Protein AF-A0A5C8IQG1-F1 (afdb_monomer)

pLDDT: mean 70.76, std 7.5, range [44.34, 79.81]

Structure (mmCIF, N/CA/C/O backbone):
data_AF-A0A5C8IQG1-F1
#
_entry.id   AF-A0A5C8IQG1-F1
#
loop_
_atom_site.group_PDB
_atom_site.id
_atom_site.type_symbol
_atom_site.label_atom_id
_atom_site.label_alt_id
_atom_site.label_comp_id
_atom_site.label_asym_id
_atom_site.label_entity_id
_atom_site.label_seq_id
_atom_site.pdbx_PDB_ins_code
_atom_site.Cartn_x
_atom_site.Cartn_y
_atom_site.Cartn_z
_atom_site.occupancy
_atom_site.B_iso_or_equiv
_atom_site.auth_seq_id
_atom_site.auth_comp_id
_atom_site.auth_asym_id
_atom_site.auth_atom_id
_atom_site.pdbx_PDB_model_num
ATOM 1 N N . MET A 1 1 ? 10.430 12.569 -9.525 1.00 53.44 1 MET A N 1
ATOM 2 C CA . MET A 1 1 ? 10.419 12.185 -8.094 1.00 53.44 1 MET A CA 1
ATOM 3 C C . MET A 1 1 ? 11.299 10.955 -7.948 1.00 53.44 1 MET A C 1
ATOM 5 O O . MET A 1 1 ? 11.153 10.052 -8.759 1.00 53.44 1 MET A O 1
ATOM 9 N N . ASN A 1 2 ? 12.250 10.951 -7.010 1.00 57.88 2 ASN A N 1
ATOM 10 C CA . ASN A 1 2 ? 13.178 9.829 -6.840 1.00 57.88 2 ASN A CA 1
ATOM 11 C C . ASN A 1 2 ? 12.405 8.589 -6.339 1.00 57.88 2 ASN A C 1
ATOM 13 O O . ASN A 1 2 ? 11.707 8.705 -5.327 1.00 57.88 2 ASN A O 1
ATOM 17 N N . PRO A 1 3 ? 12.503 7.428 -7.009 1.00 62.06 3 PRO A N 1
ATOM 18 C CA . PRO A 1 3 ? 11.669 6.254 -6.728 1.00 62.06 3 PRO A CA 1
ATOM 19 C C . PRO A 1 3 ? 11.881 5.692 -5.307 1.00 62.06 3 PRO A C 1
ATOM 21 O O . PRO A 1 3 ? 10.951 5.168 -4.704 1.00 62.06 3 PRO A O 1
ATOM 24 N N . VAL A 1 4 ? 13.047 5.941 -4.705 1.00 70.06 4 VAL A N 1
ATOM 25 C CA . VAL A 1 4 ? 13.378 5.583 -3.311 1.00 70.06 4 VAL A CA 1
ATOM 26 C C . VAL A 1 4 ? 12.405 6.179 -2.284 1.00 70.06 4 VAL A C 1
ATOM 28 O O . VAL A 1 4 ? 12.092 5.536 -1.284 1.00 70.06 4 VAL A O 1
ATOM 31 N N . HIS A 1 5 ? 11.889 7.393 -2.508 1.00 71.50 5 HIS A N 1
ATOM 32 C CA . HIS A 1 5 ? 10.981 8.025 -1.543 1.00 71.50 5 HIS A CA 1
ATOM 33 C C . HIS A 1 5 ? 9.609 7.338 -1.497 1.00 71.50 5 HIS A C 1
ATOM 35 O O . HIS A 1 5 ? 8.996 7.282 -0.434 1.00 71.50 5 HIS A O 1
ATOM 41 N N . LEU A 1 6 ? 9.142 6.790 -2.626 1.00 64.25 6 LEU A N 1
ATOM 42 C CA . LEU A 1 6 ? 7.888 6.030 -2.702 1.00 64.25 6 LEU A CA 1
ATOM 43 C C . LEU A 1 6 ? 8.003 4.684 -1.985 1.00 64.25 6 LEU A C 1
ATOM 45 O O . LEU A 1 6 ? 7.064 4.277 -1.305 1.00 64.25 6 LEU A O 1
ATOM 49 N N . GLU A 1 7 ? 9.160 4.030 -2.095 1.00 69.12 7 GLU A N 1
ATOM 50 C CA . GLU A 1 7 ? 9.440 2.752 -1.436 1.00 69.12 7 GLU A CA 1
ATOM 51 C C . GLU A 1 7 ? 9.433 2.904 0.095 1.00 69.12 7 GLU A C 1
ATOM 53 O O . GLU A 1 7 ? 8.740 2.171 0.802 1.00 69.12 7 GLU A O 1
ATOM 58 N N . TRP A 1 8 ? 10.114 3.936 0.603 1.00 76.56 8 TRP A N 1
ATOM 59 C CA . TRP A 1 8 ? 10.160 4.241 2.035 1.00 76.56 8 TRP A CA 1
ATOM 60 C C . TRP A 1 8 ? 8.818 4.711 2.599 1.00 76.56 8 TRP A C 1
ATOM 62 O O . TRP A 1 8 ? 8.434 4.285 3.690 1.00 76.56 8 TRP A O 1
ATOM 72 N N . LEU A 1 9 ? 8.078 5.552 1.866 1.00 75.56 9 LEU A N 1
ATOM 73 C CA . LEU A 1 9 ? 6.726 5.953 2.266 1.00 75.56 9 LEU A CA 1
ATOM 74 C C . LEU A 1 9 ? 5.786 4.744 2.300 1.00 75.56 9 LEU A C 1
ATOM 76 O O . LEU A 1 9 ? 5.070 4.555 3.282 1.00 75.56 9 LEU A O 1
ATOM 80 N N . GLY A 1 10 ? 5.834 3.888 1.278 1.00 66.69 10 GLY A N 1
ATOM 81 C CA . GLY A 1 10 ? 5.075 2.642 1.235 1.00 66.69 10 GLY A CA 1
ATOM 82 C C . GLY A 1 10 ? 5.371 1.744 2.435 1.00 66.69 10 GLY A C 1
ATOM 83 O O . GLY A 1 10 ? 4.446 1.345 3.145 1.00 66.69 10 GLY A O 1
ATOM 84 N N . ALA A 1 11 ? 6.650 1.495 2.721 1.00 75.75 11 ALA A N 1
ATOM 85 C CA . ALA A 1 11 ? 7.078 0.664 3.843 1.00 75.75 11 ALA A CA 1
ATOM 86 C C . ALA A 1 11 ? 6.645 1.235 5.206 1.00 75.75 11 ALA A C 1
ATOM 88 O O . ALA A 1 11 ? 6.078 0.510 6.027 1.00 75.75 11 ALA A O 1
ATOM 89 N N . ALA A 1 12 ? 6.840 2.538 5.435 1.00 78.12 12 ALA A N 1
ATOM 90 C CA . ALA A 1 12 ?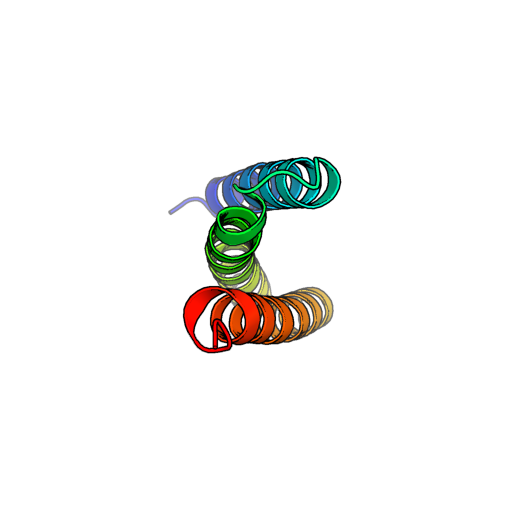 6.471 3.191 6.691 1.00 78.12 12 ALA A CA 1
ATOM 91 C C . ALA A 1 12 ? 4.954 3.161 6.938 1.00 78.12 12 ALA A C 1
ATOM 93 O O . ALA A 1 12 ? 4.507 2.869 8.051 1.00 78.12 12 ALA A O 1
ATOM 94 N N . PHE A 1 13 ? 4.153 3.407 5.897 1.00 75.50 13 PHE A N 1
ATOM 95 C CA . PHE A 1 13 ?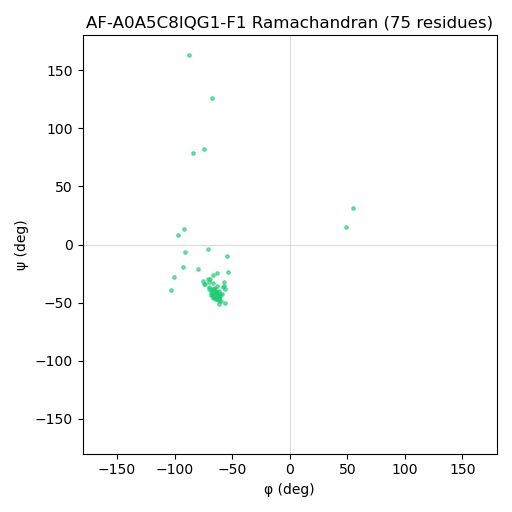 2.695 3.337 5.985 1.00 75.50 13 PHE A CA 1
ATOM 96 C C . PHE A 1 13 ? 2.192 1.895 6.149 1.00 75.50 13 PHE A C 1
ATOM 98 O O . PHE A 1 13 ? 1.254 1.671 6.913 1.00 75.50 13 PHE A O 1
ATOM 105 N N . GLY A 1 14 ? 2.829 0.915 5.500 1.00 69.88 14 GLY A N 1
ATOM 106 C CA . GLY A 1 14 ? 2.479 -0.506 5.619 1.00 69.88 14 GLY A CA 1
ATOM 107 C C . GLY A 1 14 ? 2.775 -1.085 7.008 1.00 69.88 14 GLY A C 1
ATOM 108 O O . GLY A 1 14 ? 1.936 -1.783 7.585 1.00 69.88 14 GLY A O 1
ATOM 109 N N . LEU A 1 15 ? 3.925 -0.734 7.593 1.00 77.81 15 LEU A N 1
ATOM 110 C CA . LEU A 1 15 ? 4.270 -1.081 8.978 1.00 77.81 15 LEU A CA 1
ATOM 111 C C . LEU A 1 15 ? 3.312 -0.424 9.972 1.00 77.81 15 LEU A C 1
ATOM 113 O O . LEU A 1 15 ? 2.771 -1.097 10.849 1.00 77.81 15 LEU A O 1
ATOM 117 N N . SER A 1 16 ? 3.052 0.873 9.793 1.00 75.00 16 SER A N 1
ATOM 118 C CA . SER A 1 16 ? 2.138 1.627 10.655 1.00 75.00 16 SER A CA 1
ATOM 119 C C . SER A 1 16 ? 0.710 1.077 10.581 1.00 75.00 16 SER A C 1
ATOM 121 O O . SER A 1 16 ? 0.075 0.886 11.615 1.00 75.00 16 SER A O 1
ATOM 123 N N . GLY A 1 17 ? 0.220 0.743 9.382 1.00 63.62 17 GLY A N 1
ATOM 124 C CA . GLY A 1 17 ? -1.071 0.083 9.173 1.00 63.62 17 GLY A CA 1
ATOM 125 C C . GLY A 1 17 ? -1.153 -1.284 9.858 1.00 63.62 17 GLY A C 1
ATOM 126 O O . GLY A 1 17 ? -2.130 -1.561 10.551 1.00 63.62 17 GLY A O 1
ATOM 127 N N . SER A 1 18 ? -0.105 -2.105 9.749 1.00 70.12 18 SER A N 1
ATOM 128 C CA . SER A 1 18 ? -0.040 -3.426 10.397 1.00 70.12 18 SER A CA 1
ATOM 129 C C . SER A 1 18 ? -0.065 -3.323 11.923 1.00 70.12 18 SER A C 1
ATOM 131 O O . SER A 1 18 ? -0.789 -4.064 12.588 1.00 70.12 18 SER A O 1
ATOM 133 N N . PHE A 1 19 ? 0.670 -2.361 12.483 1.00 69.44 19 PHE A N 1
ATOM 134 C CA . PHE A 1 19 ? 0.720 -2.119 13.926 1.00 69.44 19 PHE A CA 1
ATOM 135 C C . PHE A 1 19 ? -0.634 -1.642 14.478 1.00 69.44 19 PHE A C 1
ATOM 137 O O . PHE A 1 19 ? -1.083 -2.050 15.554 1.00 69.44 19 PHE A O 1
ATOM 144 N N . LEU A 1 20 ? -1.323 -0.807 13.702 1.00 66.88 20 LEU A N 1
ATOM 145 C CA . LEU A 1 20 ? -2.620 -0.239 14.059 1.00 66.88 20 LEU A CA 1
ATOM 146 C C . LEU A 1 20 ? -3.755 -1.270 13.910 1.00 66.88 20 LEU A C 1
ATOM 148 O O . LEU A 1 20 ? -4.692 -1.268 14.710 1.00 66.88 20 LEU A O 1
ATOM 152 N N . LEU A 1 21 ? -3.635 -2.201 12.955 1.00 65.94 21 LEU A N 1
ATOM 153 C CA . LEU A 1 21 ? -4.523 -3.360 12.819 1.00 65.94 21 LEU A CA 1
ATOM 154 C C . LEU A 1 21 ? -4.345 -4.345 13.990 1.00 65.94 21 LEU A C 1
ATOM 156 O O . LEU A 1 21 ? -5.337 -4.786 14.569 1.00 65.94 21 LEU A O 1
ATOM 160 N N . ALA A 1 22 ? -3.096 -4.629 14.382 1.00 70.06 22 ALA A N 1
ATOM 161 C CA . ALA A 1 22 ? -2.764 -5.536 15.485 1.00 70.06 22 ALA A CA 1
ATOM 162 C C . ALA A 1 22 ? -3.206 -5.015 16.865 1.00 70.06 22 ALA A C 1
ATOM 164 O O . ALA A 1 22 ? -3.492 -5.801 17.764 1.00 70.06 22 ALA A O 1
ATOM 165 N N . SER A 1 23 ? -3.327 -3.695 17.030 1.00 69.69 23 SER A N 1
ATOM 166 C CA . SER A 1 23 ? -3.715 -3.074 18.304 1.00 69.69 23 SER A CA 1
ATOM 167 C C . SER A 1 23 ? -5.193 -3.291 18.695 1.00 69.69 23 SER A C 1
ATOM 169 O O . SER A 1 23 ? -5.596 -2.845 19.769 1.00 69.69 23 SER A O 1
ATOM 171 N N . THR A 1 24 ? -6.020 -3.934 17.849 1.00 62.53 24 THR A N 1
ATOM 172 C CA . THR A 1 24 ? -7.444 -4.305 18.084 1.00 62.53 24 THR A CA 1
ATOM 173 C C . THR A 1 24 ? -8.352 -3.174 18.620 1.00 62.53 24 THR A C 1
ATOM 175 O O . THR A 1 24 ? -9.469 -3.371 19.092 1.00 62.53 24 THR A O 1
ATOM 178 N N . THR A 1 25 ? -7.894 -1.928 18.535 1.00 61.69 25 THR A N 1
ATOM 179 C CA . THR A 1 25 ? -8.546 -0.762 19.134 1.00 61.69 25 THR A CA 1
ATOM 180 C C . THR A 1 25 ? -9.574 -0.174 18.168 1.00 61.69 25 THR A C 1
ATOM 182 O O . THR A 1 25 ? -9.506 -0.385 16.958 1.00 61.69 25 THR A O 1
ATOM 185 N N . ARG A 1 26 ? -10.494 0.671 18.660 1.00 58.00 26 ARG A N 1
ATOM 186 C CA . ARG A 1 26 ? -11.515 1.390 17.856 1.00 58.00 26 ARG A CA 1
ATOM 187 C C . ARG A 1 26 ? -10.944 2.223 16.685 1.00 58.00 26 ARG A C 1
ATOM 189 O O . ARG A 1 26 ? -11.706 2.727 15.865 1.00 58.00 26 ARG A O 1
ATOM 196 N N . HIS A 1 27 ? -9.623 2.392 16.608 1.00 59.38 27 HIS A N 1
ATOM 197 C CA . HIS A 1 27 ? -8.902 3.056 15.520 1.00 59.38 27 HIS A CA 1
ATOM 198 C C . HIS A 1 27 ? -8.457 2.108 14.393 1.00 59.38 27 HIS A C 1
ATOM 200 O O . HIS A 1 27 ? -8.045 2.600 13.351 1.00 59.38 27 HIS A O 1
ATOM 206 N N . SER A 1 28 ? -8.622 0.786 14.526 1.00 58.59 28 SER A N 1
ATOM 207 C CA . SER A 1 28 ? -8.276 -0.227 13.507 1.00 58.59 28 SER A CA 1
ATOM 208 C C . SER A 1 28 ? -8.911 0.050 12.127 1.00 58.59 28 SER A C 1
ATOM 210 O O . SER A 1 28 ? -8.360 -0.274 11.082 1.00 58.59 28 SER A O 1
ATOM 212 N N . ARG A 1 29 ? -10.020 0.800 12.088 1.00 64.50 29 ARG A N 1
ATOM 213 C CA . ARG A 1 29 ? -10.614 1.373 10.863 1.00 64.50 29 ARG A CA 1
ATOM 214 C C . ARG A 1 29 ? -9.687 2.272 10.038 1.00 64.50 29 ARG A C 1
ATOM 216 O O . ARG A 1 29 ? -9.803 2.268 8.818 1.00 64.50 29 ARG A O 1
ATOM 223 N N . TYR A 1 30 ? -8.763 2.998 10.662 1.00 68.56 30 TYR A N 1
ATOM 224 C CA . TYR A 1 30 ? -7.801 3.852 9.960 1.00 68.56 30 TYR A CA 1
ATOM 225 C C . TYR A 1 30 ? -6.629 3.060 9.373 1.00 68.56 30 TYR A C 1
ATOM 227 O O . TYR A 1 30 ? -6.023 3.522 8.410 1.00 68.56 30 TYR A O 1
ATOM 235 N N . ALA A 1 31 ? -6.345 1.852 9.883 1.00 68.69 31 ALA A N 1
ATOM 236 C CA . ALA A 1 31 ? -5.302 0.981 9.340 1.00 68.69 31 ALA A CA 1
ATOM 237 C C . ALA A 1 31 ? -5.534 0.696 7.851 1.00 68.69 31 ALA A C 1
ATOM 239 O O . ALA A 1 31 ? -4.600 0.723 7.057 1.00 68.69 31 ALA A O 1
ATOM 240 N N . TRP A 1 32 ? -6.794 0.519 7.452 1.00 68.12 32 TRP A N 1
ATOM 241 C CA . TRP A 1 32 ? -7.170 0.282 6.061 1.00 68.12 32 TRP A CA 1
ATOM 242 C C . TRP A 1 32 ? -6.909 1.481 5.136 1.00 68.12 32 TRP A C 1
ATOM 244 O O . TRP A 1 32 ? -6.532 1.290 3.984 1.00 68.12 32 TRP A O 1
ATOM 254 N N . LEU A 1 33 ? -7.038 2.714 5.643 1.00 73.38 33 LEU A N 1
ATOM 255 C CA . LEU A 1 33 ? -6.651 3.936 4.921 1.00 73.38 33 LEU A CA 1
ATOM 256 C C . LEU A 1 33 ? -5.127 4.028 4.758 1.00 73.38 33 LEU A C 1
ATOM 258 O O . LEU A 1 33 ? -4.647 4.321 3.664 1.00 73.38 33 LEU A O 1
ATOM 262 N N . LEU A 1 34 ? -4.365 3.724 5.816 1.00 73.00 34 LEU A N 1
ATOM 263 C CA . LEU A 1 34 ? -2.897 3.661 5.763 1.00 73.00 34 LEU A CA 1
ATOM 264 C C . LEU A 1 34 ? -2.419 2.598 4.760 1.00 73.00 34 LEU A C 1
ATOM 266 O O . LEU A 1 34 ? -1.528 2.868 3.954 1.00 73.00 34 LEU A O 1
ATOM 270 N N . PHE A 1 35 ? -3.054 1.422 4.750 1.00 70.88 35 PHE A N 1
ATOM 271 C CA . PHE A 1 35 ? -2.764 0.383 3.768 1.00 70.88 35 PHE A CA 1
ATOM 272 C C . PHE A 1 35 ? -3.133 0.802 2.343 1.00 70.88 35 PHE A C 1
ATOM 274 O O . PHE A 1 35 ? -2.376 0.499 1.426 1.00 70.88 35 PHE A O 1
ATOM 281 N N . ALA A 1 36 ? -4.232 1.526 2.123 1.00 73.31 36 ALA A N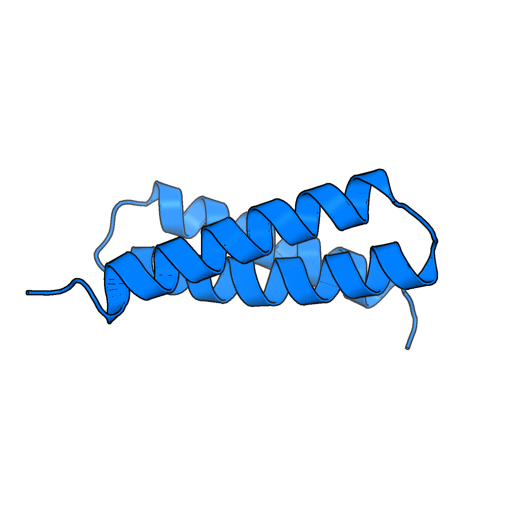 1
ATOM 282 C CA . ALA A 1 36 ? -4.580 2.018 0.789 1.00 73.31 36 ALA A CA 1
ATOM 283 C C . ALA A 1 36 ? -3.504 2.972 0.236 1.00 73.31 36 ALA A C 1
ATOM 285 O O . ALA A 1 36 ? -3.050 2.800 -0.895 1.00 73.31 36 ALA A O 1
ATOM 286 N N . VAL A 1 37 ? -3.032 3.923 1.049 1.00 77.88 37 VAL A N 1
ATOM 287 C CA . VAL A 1 37 ? -1.964 4.865 0.660 1.00 77.88 37 VAL A CA 1
ATOM 288 C C . VAL A 1 37 ? -0.642 4.138 0.384 1.00 77.88 37 VAL A C 1
ATOM 290 O O . VAL A 1 37 ? 0.039 4.433 -0.604 1.00 77.88 37 VAL A O 1
ATOM 293 N N . SER A 1 38 ? -0.300 3.158 1.225 1.00 76.56 38 SER A N 1
ATOM 294 C CA . SER A 1 38 ? 0.886 2.312 1.049 1.00 76.56 38 SER A CA 1
ATOM 295 C C . SER A 1 38 ? 0.828 1.518 -0.263 1.00 76.56 38 SER A C 1
ATOM 297 O O . SER A 1 38 ? 1.761 1.592 -1.065 1.00 76.56 38 SER A O 1
ATOM 299 N N . ASN A 1 39 ? -0.302 0.857 -0.538 1.00 76.56 39 ASN A N 1
ATOM 300 C CA . ASN A 1 39 ? -0.501 0.064 -1.752 1.00 76.56 39 ASN A CA 1
ATOM 301 C C . ASN A 1 39 ? -0.437 0.902 -3.028 1.00 76.56 39 ASN A C 1
ATOM 303 O O . ASN A 1 39 ? 0.168 0.471 -4.003 1.00 76.56 39 ASN A O 1
ATOM 307 N N . VAL A 1 40 ? -1.016 2.108 -3.034 1.00 78.31 40 VAL A N 1
ATOM 308 C CA . VAL A 1 40 ? -0.943 3.013 -4.195 1.00 78.31 40 VAL A CA 1
ATOM 309 C C . VAL A 1 40 ? 0.501 3.454 -4.453 1.00 78.31 40 VAL A C 1
ATOM 311 O O . VAL A 1 40 ? 0.946 3.462 -5.601 1.00 78.31 40 VAL A O 1
ATOM 314 N N . SER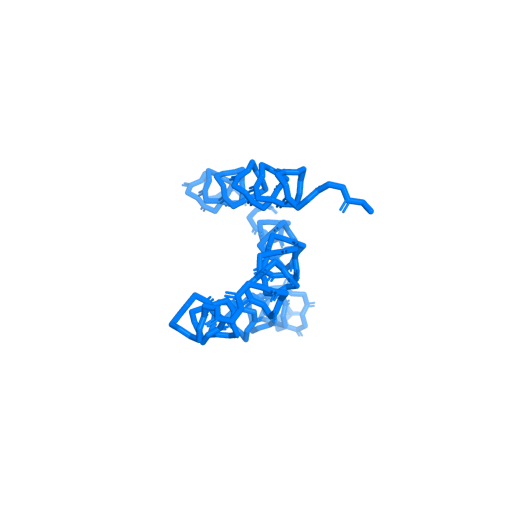 A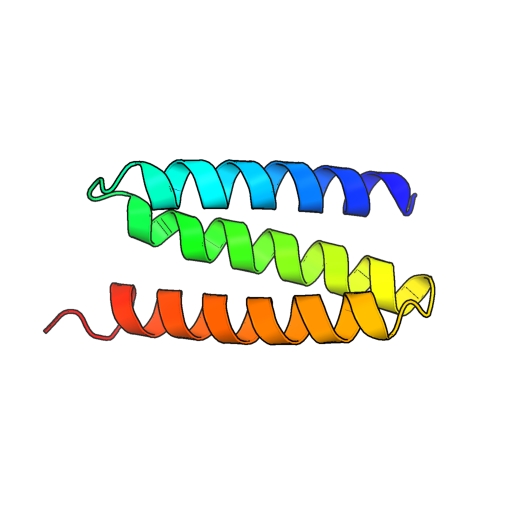 1 41 ? 1.255 3.762 -3.395 1.00 75.56 41 SER A N 1
ATOM 315 C CA . SER A 1 41 ? 2.656 4.193 -3.511 1.00 75.56 41 SER A CA 1
ATOM 316 C C . SER A 1 41 ? 3.563 3.072 -4.033 1.00 75.56 41 SER A C 1
ATOM 318 O O . SER A 1 41 ? 4.367 3.291 -4.941 1.00 75.56 41 SER A O 1
ATOM 320 N N . LEU A 1 42 ? 3.397 1.853 -3.512 1.00 71.62 42 LEU A N 1
ATOM 321 C CA . LEU A 1 42 ? 4.168 0.675 -3.922 1.00 71.62 42 LEU A CA 1
ATOM 322 C C . LEU A 1 42 ? 3.740 0.129 -5.291 1.00 71.62 42 LEU A C 1
ATOM 324 O O . LEU A 1 42 ? 4.594 -0.317 -6.055 1.00 71.62 42 LEU A O 1
ATOM 328 N N . ALA A 1 43 ? 2.456 0.209 -5.651 1.00 77.19 43 ALA A N 1
ATOM 329 C CA . ALA A 1 43 ? 1.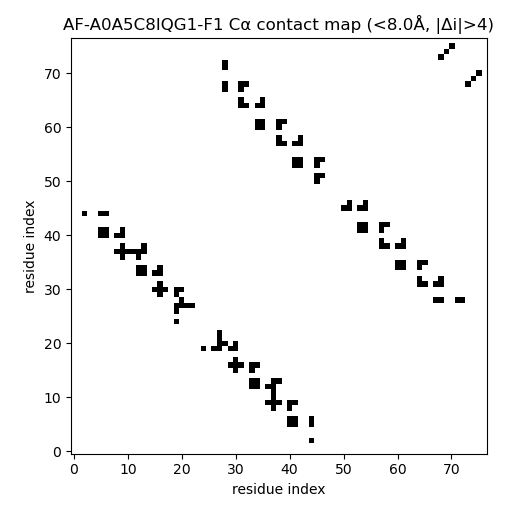986 -0.127 -6.995 1.00 77.19 43 ALA A CA 1
ATOM 330 C C . ALA A 1 43 ? 2.564 0.828 -8.050 1.00 77.19 43 ALA A C 1
ATOM 332 O O . ALA A 1 43 ? 3.019 0.370 -9.098 1.00 77.19 43 ALA A O 1
ATOM 333 N N . ALA A 1 44 ? 2.610 2.135 -7.763 1.00 76.00 44 ALA A N 1
ATOM 334 C CA . ALA A 1 44 ? 3.236 3.118 -8.646 1.00 76.00 44 ALA A CA 1
ATOM 335 C C . ALA A 1 44 ? 4.738 2.838 -8.828 1.00 76.00 44 ALA A C 1
ATOM 337 O O . ALA A 1 44 ? 5.238 2.851 -9.951 1.00 76.00 44 ALA A O 1
ATOM 338 N N . PHE A 1 45 ? 5.446 2.508 -7.746 1.00 74.62 45 PHE A N 1
ATOM 339 C CA . PHE A 1 45 ? 6.852 2.106 -7.809 1.00 74.62 45 PHE A CA 1
ATOM 340 C C . PHE A 1 45 ? 7.059 0.822 -8.633 1.00 74.62 45 PHE A C 1
ATOM 342 O O . PHE A 1 45 ? 7.914 0.776 -9.519 1.00 74.62 45 PHE A O 1
ATOM 349 N N . ALA A 1 46 ? 6.242 -0.208 -8.396 1.00 75.56 46 ALA A N 1
ATOM 350 C CA . ALA A 1 46 ? 6.317 -1.477 -9.114 1.00 75.56 46 ALA A CA 1
ATOM 351 C C . ALA A 1 46 ? 6.025 -1.325 -10.616 1.00 75.56 46 ALA A C 1
ATOM 353 O O . ALA A 1 46 ? 6.671 -1.990 -11.426 1.00 75.56 46 ALA A O 1
ATOM 354 N N . ALA A 1 47 ? 5.103 -0.430 -10.989 1.00 76.25 47 ALA A N 1
ATOM 355 C CA . ALA A 1 47 ? 4.795 -0.113 -12.382 1.00 76.25 47 ALA A CA 1
ATOM 356 C C . ALA A 1 47 ? 5.977 0.569 -13.090 1.00 76.25 47 ALA A C 1
ATOM 358 O O . ALA A 1 47 ? 6.291 0.223 -14.226 1.00 76.25 47 ALA A O 1
ATOM 359 N N . ILE A 1 48 ? 6.665 1.490 -12.407 1.00 79.06 48 ILE A N 1
ATOM 360 C CA . ILE A 1 48 ? 7.840 2.193 -12.949 1.00 79.06 48 ILE A CA 1
ATOM 361 C C . ILE A 1 48 ? 9.014 1.227 -13.163 1.00 79.06 48 ILE A C 1
ATOM 363 O O . ILE A 1 48 ? 9.720 1.325 -14.163 1.00 79.06 48 ILE A O 1
ATOM 367 N N . HIS A 1 49 ? 9.209 0.272 -12.252 1.00 76.62 49 HIS A N 1
ATOM 368 C CA . HIS A 1 49 ? 10.333 -0.668 -12.293 1.00 76.62 49 HIS A CA 1
ATOM 369 C C . HIS A 1 49 ? 10.001 -2.036 -12.921 1.00 76.62 49 HIS A C 1
ATOM 371 O O . HIS A 1 49 ? 10.831 -2.941 -12.886 1.00 76.62 49 HIS A O 1
ATOM 377 N N . SER A 1 50 ? 8.812 -2.201 -13.519 1.00 77.31 50 SER A N 1
ATOM 378 C CA . SER A 1 50 ? 8.346 -3.461 -14.133 1.00 77.31 50 SER A CA 1
ATOM 379 C C . SER A 1 50 ? 8.384 -4.684 -13.197 1.00 77.31 50 SER A C 1
ATOM 381 O O . SER A 1 50 ? 8.548 -5.824 -13.636 1.00 77.31 50 SER A O 1
ATOM 383 N N . TYR A 1 51 ? 8.191 -4.480 -11.892 1.00 78.88 51 TYR A N 1
ATOM 384 C CA . TYR A 1 51 ? 8.098 -5.568 -10.915 1.00 78.88 51 TYR A CA 1
ATOM 385 C C . TYR A 1 51 ? 6.672 -6.126 -10.864 1.00 78.88 51 TYR A C 1
ATOM 387 O O . TYR A 1 51 ? 5.898 -5.828 -9.954 1.00 78.88 51 TYR A O 1
ATOM 395 N N . PHE A 1 52 ? 6.318 -6.969 -11.836 1.00 75.31 52 PHE A N 1
ATOM 396 C CA . PHE A 1 52 ? 4.959 -7.510 -11.983 1.00 75.31 52 PHE A CA 1
ATOM 397 C C . PHE A 1 52 ? 4.457 -8.290 -10.756 1.00 75.31 52 PHE A C 1
ATOM 399 O O . PHE A 1 52 ? 3.288 -8.170 -10.397 1.00 75.31 52 PHE A O 1
ATOM 406 N N . GLY A 1 53 ? 5.329 -9.037 -10.067 1.00 76.69 53 GLY A N 1
ATOM 407 C CA . GLY A 1 53 ? 4.956 -9.745 -8.834 1.00 76.69 53 GLY A CA 1
ATOM 408 C C . GLY A 1 53 ? 4.603 -8.795 -7.684 1.00 76.69 53 GLY A C 1
ATOM 409 O O . GLY A 1 53 ? 3.631 -9.014 -6.965 1.00 76.69 53 GLY A O 1
ATOM 410 N N . LEU A 1 54 ? 5.346 -7.694 -7.561 1.00 75.19 54 LEU A N 1
ATOM 411 C CA . LEU A 1 54 ? 5.135 -6.668 -6.538 1.00 75.19 54 LEU A CA 1
ATOM 412 C C . LEU A 1 54 ? 3.886 -5.828 -6.855 1.00 75.19 54 LEU A C 1
ATOM 414 O O . LEU A 1 54 ? 3.138 -5.456 -5.952 1.00 75.19 54 LEU A O 1
ATOM 418 N N . LEU A 1 55 ? 3.612 -5.606 -8.142 1.00 75.56 55 LEU A N 1
ATOM 419 C CA . LEU A 1 55 ? 2.403 -4.946 -8.626 1.00 75.56 55 LEU A CA 1
ATOM 420 C C . LEU A 1 55 ? 1.145 -5.783 -8.350 1.00 75.56 55 LEU A C 1
ATOM 422 O O . LEU A 1 55 ? 0.165 -5.256 -7.829 1.00 75.56 55 LEU A O 1
ATOM 426 N N . LEU A 1 56 ? 1.184 -7.089 -8.631 1.00 79.44 56 LEU A N 1
ATOM 427 C CA . LEU A 1 56 ? 0.069 -8.001 -8.357 1.00 79.44 56 LEU A CA 1
ATOM 428 C C . LEU A 1 56 ? -0.218 -8.106 -6.852 1.00 79.44 56 LEU A C 1
ATOM 430 O O . LEU A 1 56 ? -1.377 -8.068 -6.438 1.00 79.44 56 LEU A O 1
ATOM 434 N N . LEU A 1 57 ? 0.836 -8.162 -6.033 1.00 78.88 57 LEU A N 1
ATOM 435 C CA . LEU A 1 57 ? 0.729 -8.154 -4.576 1.00 78.88 57 LEU A CA 1
ATOM 436 C C . LEU A 1 57 ? 0.039 -6.875 -4.068 1.00 78.88 57 LEU A C 1
ATOM 438 O O . LEU A 1 57 ? -0.913 -6.956 -3.293 1.00 78.88 57 LEU A O 1
ATOM 442 N N . ASN A 1 58 ? 0.471 -5.702 -4.543 1.00 77.69 58 ASN A N 1
ATOM 443 C CA . ASN A 1 58 ? -0.115 -4.421 -4.139 1.00 77.69 58 ASN A CA 1
ATOM 444 C C . ASN A 1 58 ? -1.537 -4.218 -4.673 1.00 77.69 58 ASN A C 1
ATOM 446 O O . ASN A 1 58 ? -2.358 -3.592 -4.008 1.00 77.69 58 ASN A O 1
ATOM 450 N N . LEU A 1 59 ? -1.876 -4.789 -5.832 1.00 76.88 59 LEU A N 1
ATOM 451 C CA . LEU A 1 59 ? -3.262 -4.833 -6.299 1.00 76.88 59 LEU A CA 1
ATOM 452 C C . LEU A 1 59 ? -4.132 -5.703 -5.382 1.00 76.88 59 LEU A C 1
ATOM 454 O O . LEU A 1 59 ? -5.209 -5.267 -4.976 1.00 76.88 59 LEU A O 1
ATOM 458 N N . GLY A 1 60 ? -3.658 -6.889 -4.989 1.00 79.81 60 GLY A N 1
ATOM 459 C CA . GLY A 1 60 ? -4.373 -7.766 -4.055 1.00 79.81 60 GLY A CA 1
ATOM 460 C C . GLY A 1 60 ? -4.585 -7.126 -2.678 1.00 79.81 60 GLY A C 1
ATOM 461 O O . GLY A 1 60 ? -5.692 -7.148 -2.128 1.00 79.81 60 GLY A O 1
ATOM 462 N N . PHE A 1 61 ? -3.551 -6.481 -2.137 1.00 75.81 61 PHE A N 1
ATOM 463 C CA . PHE A 1 61 ? -3.656 -5.732 -0.884 1.00 75.81 61 PHE A CA 1
ATOM 464 C C . PHE A 1 61 ? -4.470 -4.438 -1.027 1.00 75.81 61 PHE A C 1
ATOM 466 O O . PHE A 1 61 ? -5.153 -4.050 -0.077 1.00 75.81 61 PHE A O 1
ATOM 473 N N . GLY A 1 62 ? -4.479 -3.802 -2.199 1.00 78.69 62 GLY A N 1
ATOM 474 C CA . GLY A 1 62 ? -5.345 -2.664 -2.512 1.00 78.69 62 GLY A CA 1
ATOM 475 C C . GLY A 1 62 ? -6.827 -3.044 -2.509 1.00 78.69 62 GLY A C 1
ATOM 476 O O . GLY A 1 62 ? -7.646 -2.348 -1.901 1.00 78.69 62 GLY A O 1
ATOM 477 N N . VAL A 1 63 ? -7.173 -4.195 -3.095 1.00 77.81 63 VAL A N 1
ATOM 478 C CA . VAL A 1 63 ? -8.531 -4.765 -3.040 1.00 77.81 63 VAL A CA 1
ATOM 479 C C . VAL A 1 63 ? -8.903 -5.130 -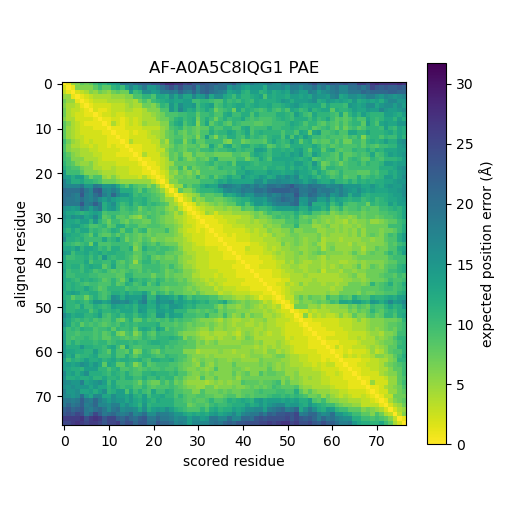1.604 1.00 77.81 63 VAL A C 1
ATOM 481 O O . VAL A 1 63 ? -9.979 -4.759 -1.137 1.00 77.81 63 VAL A O 1
ATOM 484 N N . SER A 1 64 ? -7.994 -5.775 -0.870 1.00 75.88 64 SER A N 1
ATOM 485 C CA . SER A 1 64 ? -8.198 -6.130 0.542 1.00 75.88 64 SER A CA 1
ATOM 486 C C . SER A 1 64 ? -8.398 -4.891 1.421 1.00 75.88 64 SER A C 1
ATOM 488 O O . SER A 1 64 ? -9.277 -4.877 2.279 1.00 75.88 64 SER A O 1
ATOM 490 N N . SER A 1 65 ? -7.642 -3.819 1.164 1.00 70.44 65 SER A N 1
ATOM 491 C CA . SER A 1 65 ? -7.787 -2.542 1.869 1.00 70.44 65 SER A CA 1
ATOM 492 C C . SER A 1 65 ? -9.108 -1.865 1.555 1.00 70.44 65 SER A C 1
ATOM 494 O O . SER A 1 65 ? -9.787 -1.398 2.464 1.00 70.44 65 SER A O 1
ATOM 496 N N . SER A 1 66 ? -9.516 -1.872 0.287 1.00 72.56 66 SER A N 1
ATOM 497 C CA . SER A 1 66 ? -10.806 -1.329 -0.147 1.00 72.56 66 SER A CA 1
ATOM 498 C C . SER A 1 66 ? -11.977 -2.099 0.474 1.00 72.56 66 SER A C 1
ATOM 500 O O . SER A 1 66 ? -12.925 -1.484 0.960 1.00 72.56 66 SER A O 1
ATOM 502 N N . LEU A 1 67 ? -11.883 -3.432 0.546 1.00 74.25 67 LEU A N 1
ATOM 503 C CA . LEU A 1 67 ? -12.837 -4.291 1.257 1.00 74.25 67 LEU A CA 1
ATOM 504 C C . LEU A 1 67 ? -12.862 -4.003 2.759 1.00 74.25 67 LEU A C 1
ATOM 506 O O . LEU A 1 67 ? -13.940 -3.928 3.345 1.00 74.25 67 LEU A O 1
ATOM 510 N N . GLY A 1 68 ? -11.701 -3.804 3.381 1.00 70.69 68 GLY A N 1
ATOM 511 C CA . GLY A 1 68 ? -11.588 -3.438 4.788 1.00 70.69 68 GLY A CA 1
ATOM 512 C C . GLY A 1 68 ? -12.220 -2.080 5.102 1.00 70.69 68 GLY A C 1
ATOM 513 O O . GLY A 1 68 ? -12.986 -1.976 6.060 1.00 70.69 68 GLY A O 1
ATOM 514 N N . ILE A 1 69 ? -11.991 -1.065 4.258 1.00 73.44 69 ILE A N 1
ATOM 515 C CA . ILE A 1 69 ? -12.670 0.238 4.349 1.00 73.44 69 ILE A CA 1
ATOM 516 C C . ILE A 1 69 ? -14.179 0.045 4.175 1.00 73.44 69 ILE A C 1
ATOM 518 O O . ILE A 1 69 ? -14.945 0.477 5.031 1.00 73.44 69 ILE A O 1
ATOM 522 N N . TYR A 1 70 ? -14.623 -0.646 3.124 1.00 70.38 70 TYR A N 1
ATOM 523 C CA . TYR A 1 70 ? -16.046 -0.878 2.870 1.00 70.38 70 TYR A CA 1
ATOM 524 C C . TYR A 1 70 ? -16.729 -1.611 4.036 1.00 70.38 70 TYR A C 1
ATOM 526 O O . TYR A 1 70 ? -17.798 -1.214 4.498 1.00 70.38 70 TYR A O 1
ATOM 534 N N . ASN A 1 71 ? -16.086 -2.629 4.602 1.00 71.38 71 ASN A N 1
ATOM 535 C CA . ASN A 1 71 ? -16.645 -3.376 5.720 1.00 71.38 71 ASN A CA 1
ATOM 536 C C . ASN A 1 71 ? -16.726 -2.542 7.009 1.00 71.38 71 ASN A C 1
ATOM 538 O O . ASN A 1 71 ? -17.699 -2.651 7.747 1.00 71.38 71 ASN A O 1
ATOM 542 N N . ASN A 1 72 ? -15.725 -1.699 7.278 1.00 64.75 72 ASN A N 1
ATOM 543 C CA . AS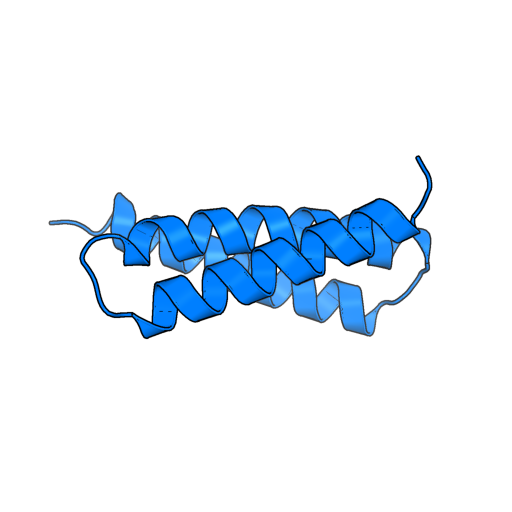N A 1 72 ? -15.632 -0.964 8.543 1.00 64.75 72 ASN A CA 1
ATOM 544 C C . ASN A 1 72 ? -16.269 0.437 8.512 1.00 64.75 72 ASN A C 1
ATOM 546 O O . ASN A 1 72 ? -16.547 0.993 9.572 1.00 64.75 72 ASN A O 1
ATOM 550 N N . PHE A 1 73 ? -16.477 1.023 7.329 1.00 64.75 73 PHE A N 1
ATOM 551 C CA . PHE A 1 73 ? -17.165 2.309 7.148 1.00 64.75 73 PHE A CA 1
ATOM 552 C C . PHE A 1 73 ? -18.603 2.146 6.650 1.00 64.75 73 PHE A C 1
ATOM 554 O O . PHE A 1 73 ? -19.478 2.883 7.090 1.00 64.75 73 PHE A O 1
ATOM 561 N N . TRP A 1 74 ? -18.857 1.196 5.745 1.00 60.84 74 TRP A N 1
ATOM 562 C CA . TRP A 1 74 ? -20.159 1.031 5.086 1.00 60.84 74 TRP A CA 1
ATOM 563 C C . TRP A 1 74 ? -21.009 -0.096 5.680 1.00 60.84 74 TRP A C 1
ATOM 565 O O . TRP A 1 74 ? -22.234 -0.018 5.643 1.00 60.84 74 TRP A O 1
ATOM 575 N N . ARG A 1 75 ? -20.391 -1.130 6.266 1.00 53.16 75 ARG A N 1
ATOM 576 C CA . ARG A 1 75 ? -21.109 -2.255 6.896 1.00 53.16 75 ARG A CA 1
ATOM 577 C C . ARG A 1 75 ? -21.377 -2.073 8.391 1.00 53.16 75 ARG A C 1
ATOM 579 O O . ARG A 1 75 ? -21.780 -3.032 9.046 1.00 53.16 75 ARG A O 1
ATOM 586 N N . VAL A 1 76 ? -21.197 -0.859 8.919 1.00 50.28 76 VAL A N 1
ATOM 587 C CA . VAL A 1 76 ? -21.695 -0.486 10.251 1.00 50.28 76 VAL A CA 1
ATOM 588 C C . VAL A 1 76 ? -23.211 -0.287 10.145 1.00 50.28 76 VAL A C 1
ATOM 590 O O . VAL A 1 76 ? -23.698 0.824 9.952 1.00 50.28 76 VAL A O 1
ATOM 593 N N . LYS A 1 77 ? -23.937 -1.4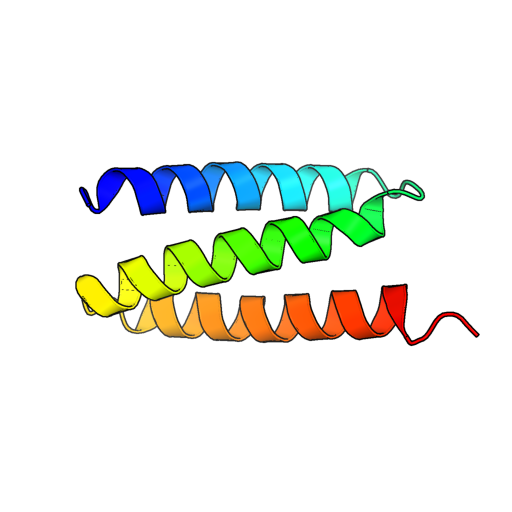04 10.199 1.00 44.34 77 LYS A N 1
ATOM 594 C CA . LYS A 1 77 ? -25.319 -1.475 10.672 1.00 44.34 77 LYS A CA 1
ATOM 595 C C . LYS A 1 77 ? -25.289 -1.998 12.099 1.00 44.34 77 LYS A C 1
ATOM 597 O O . LYS A 1 77 ? -24.524 -2.962 12.329 1.00 44.34 77 LYS A O 1
#

Mean predicted aligned error: 9.02 Å

Foldseek 3Di:
DPLVVLQVLLVVLLVVLVVLCVVPDPCVLCSLVSLLSSLVSQLVSCVVVVVVVSNVVSVVSNVVSVVSNCCSPVVPD

Solvent-accessible surface area (backbone atoms only — not comparable to full-atom values): 3884 Å² total; per-residue (Å²): 131,69,66,67,58,36,52,52,50,16,50,54,28,39,53,51,15,52,55,38,47,71,63,76,42,98,61,31,63,52,18,26,55,33,32,37,56,14,23,55,34,38,27,54,47,19,63,75,69,68,36,61,69,55,27,52,49,23,50,54,48,32,51,51,18,50,48,46,38,44,50,65,69,68,57,73,120

Nearest PDB structures (foldseek):
  2chp-assembly1_A  TM=8.857E-01  e=3.682E+00  Bacillus subtilis subsp. subtilis str. 168
  1x8z-assembly1_A-2  TM=5.522E-01  e=9.618E+00  Arabidopsis thaliana
  8qby-assembly1_K  TM=5.159E-01  e=7.673E+00  Paracoccus denitrificans PD1222
  2f07-assembly1_B  TM=3.009E-01  e=2.938E+00  Bacillus subtilis subsp. subtilis str. 168

Secondary structure (DSSP, 8-state):
--HHHHHHHHHHHHHHHHHHHHT-STTHHHHHHHHHHHHHHHHHHHHHTT-HHHHHHHHHHHHHHHHHHIIIII---

Radius of gyration: 13.03 Å; Cα contacts (8 Å, |Δi|>4): 81; chains: 1; bounding box: 39×22×33 Å

Sequence (77 aa):
MNPVHLEWLGAAFGLSGSFLLASTTRHSRYAWLLFAVSNVSLAAFAAIHSYFGLLLLNLGFGVSSSLGIYNNFWRVK